Protein AF-A0A511JAV2-F1 (afdb_monomer_lite)

Organism: NCBI:txid266130

Foldseek 3Di:
DDPVVVVVVLVVVLVVQCVPPNDVSSVVSVVVVVVVVVVVCVVVCVPVCVVVVVVVPDD

pLDDT: mean 84.17, std 14.74, range [54.44, 97.0]

Secondary structure (DSSP, 8-state):
--HHHHHHHHHHHHHHHHHHHHHHHHHHHHHHHHHHHHHHHHHTTSS-THHHHHTT---

Sequence (59 aa):
MSSVATGLFAGILLALVAAVGGFSMFLLALVLGALGVLVALVLDGRLDLSGVVSGRRRG

Structure (mmCIF, N/CA/C/O backbone):
data_AF-A0A511JAV2-F1
#
_entry.id   AF-A0A511JAV2-F1
#
loop_
_atom_site.group_PDB
_atom_site.id
_atom_site.type_symbol
_atom_site.label_atom_id
_atom_site.label_alt_id
_atom_site.label_comp_id
_atom_site.label_asym_id
_atom_site.label_entity_id
_atom_site.label_seq_id
_atom_site.pdbx_PDB_ins_code
_atom_site.Cartn_x
_atom_site.Cartn_y
_atom_site.Cartn_z
_atom_site.occupancy
_atom_site.B_iso_or_equiv
_atom_site.auth_seq_id
_atom_site.auth_comp_id
_atom_site.auth_asym_id
_atom_site.auth_atom_id
_atom_site.pdbx_PDB_model_num
ATOM 1 N N . MET A 1 1 ? 4.247 -1.872 14.395 1.00 61.69 1 MET A N 1
ATOM 2 C CA . MET A 1 1 ? 5.362 -1.609 13.449 1.00 61.69 1 MET A CA 1
ATOM 3 C C . MET A 1 1 ? 5.393 -0.111 13.167 1.00 61.69 1 MET A C 1
ATOM 5 O O . MET A 1 1 ? 4.339 0.506 13.270 1.00 61.69 1 MET A O 1
ATOM 9 N N . SER A 1 2 ? 6.556 0.500 12.914 1.00 91.44 2 SER A N 1
ATOM 10 C CA . SER A 1 2 ? 6.629 1.948 12.651 1.00 91.44 2 SER A CA 1
ATOM 11 C C . SER A 1 2 ? 6.066 2.278 11.265 1.00 91.44 2 SER A C 1
ATOM 13 O O . SER A 1 2 ? 6.245 1.499 10.329 1.00 91.44 2 SER A O 1
ATOM 15 N N . SER A 1 3 ? 5.425 3.441 11.108 1.00 91.06 3 SER A N 1
ATOM 16 C CA . SER A 1 3 ? 4.873 3.882 9.814 1.00 91.06 3 SER A CA 1
ATOM 17 C C . SER A 1 3 ? 5.935 3.929 8.711 1.00 91.06 3 SER A C 1
ATOM 19 O O . SER A 1 3 ? 5.645 3.644 7.552 1.00 91.06 3 SER A O 1
ATOM 21 N N . VAL A 1 4 ? 7.185 4.215 9.089 1.00 94.62 4 VAL A N 1
ATOM 22 C CA . VAL A 1 4 ? 8.348 4.191 8.193 1.00 94.62 4 VAL A CA 1
ATOM 23 C C . VAL A 1 4 ? 8.611 2.782 7.654 1.00 94.62 4 VAL A C 1
ATOM 25 O O . VAL A 1 4 ? 8.780 2.618 6.449 1.00 94.62 4 VAL A O 1
ATOM 28 N N . ALA A 1 5 ? 8.602 1.755 8.512 1.00 95.31 5 ALA A N 1
ATOM 29 C CA . ALA A 1 5 ? 8.826 0.373 8.086 1.00 95.31 5 ALA A CA 1
ATOM 30 C C . ALA A 1 5 ? 7.711 -0.122 7.153 1.00 95.31 5 ALA A C 1
ATOM 32 O O . ALA A 1 5 ? 7.996 -0.776 6.152 1.00 95.31 5 ALA A O 1
ATOM 33 N N . THR A 1 6 ? 6.456 0.234 7.439 1.00 93.50 6 THR A N 1
ATOM 34 C CA . THR A 1 6 ? 5.315 -0.112 6.579 1.00 93.50 6 THR A CA 1
ATOM 35 C C . THR A 1 6 ? 5.430 0.551 5.206 1.00 93.50 6 THR A C 1
ATOM 37 O O . THR A 1 6 ? 5.238 -0.116 4.191 1.00 93.50 6 THR A O 1
ATOM 40 N N . GLY A 1 7 ? 5.789 1.840 5.158 1.00 92.69 7 GLY A N 1
ATOM 41 C CA . GLY A 1 7 ? 5.990 2.565 3.901 1.00 92.69 7 GLY A CA 1
ATOM 42 C C . GLY A 1 7 ? 7.139 1.994 3.068 1.00 92.69 7 GLY A C 1
ATOM 43 O O . GLY A 1 7 ? 6.983 1.789 1.865 1.00 92.69 7 GLY A O 1
ATOM 44 N N . LEU A 1 8 ? 8.262 1.663 3.713 1.00 96.62 8 LEU A N 1
ATOM 45 C CA . LEU A 1 8 ? 9.400 1.019 3.056 1.00 96.62 8 LEU A CA 1
ATOM 46 C C . LEU A 1 8 ? 9.010 -0.342 2.469 1.00 96.62 8 LEU A C 1
ATOM 48 O O . LEU A 1 8 ? 9.304 -0.624 1.310 1.00 96.62 8 LEU A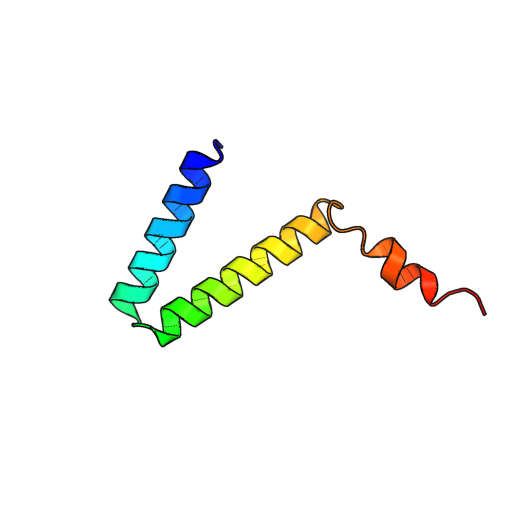 O 1
ATOM 52 N N . PHE A 1 9 ? 8.316 -1.168 3.253 1.00 96.50 9 PHE A N 1
ATOM 53 C CA . PHE A 1 9 ? 7.869 -2.485 2.814 1.00 96.50 9 PHE A CA 1
ATOM 54 C C . PHE A 1 9 ? 6.912 -2.390 1.619 1.00 96.50 9 PHE A C 1
ATOM 56 O O . PHE A 1 9 ? 7.121 -3.063 0.611 1.00 96.50 9 PHE A O 1
ATOM 63 N N . ALA A 1 10 ? 5.917 -1.499 1.683 1.00 94.38 10 ALA A N 1
ATOM 64 C CA . ALA A 1 10 ? 4.994 -1.263 0.576 1.00 94.38 10 ALA A CA 1
ATOM 65 C C . ALA A 1 10 ? 5.728 -0.799 -0.695 1.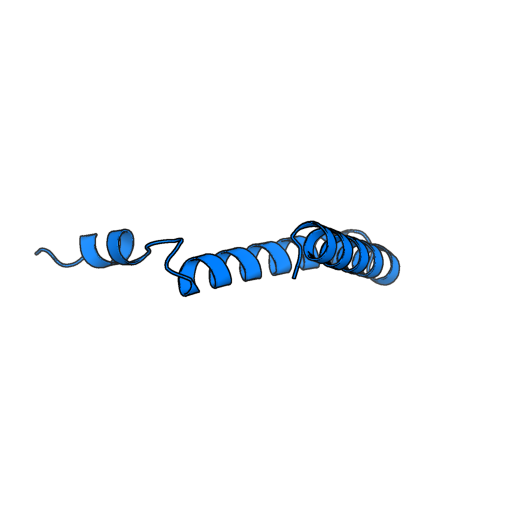00 94.38 10 ALA A C 1
ATOM 67 O O . ALA A 1 10 ? 5.480 -1.330 -1.776 1.00 94.38 10 ALA A O 1
ATOM 68 N N . GLY A 1 11 ? 6.670 0.143 -0.570 1.00 93.81 11 GLY A N 1
ATOM 69 C CA . GLY A 1 11 ? 7.449 0.654 -1.700 1.00 93.81 11 GLY A CA 1
ATOM 70 C C . GLY A 1 11 ? 8.307 -0.416 -2.377 1.00 93.81 11 GLY A C 1
ATOM 71 O O . GLY A 1 11 ? 8.292 -0.528 -3.602 1.00 93.81 11 GLY A O 1
ATOM 72 N N . ILE A 1 12 ? 9.006 -1.243 -1.591 1.00 97.00 12 ILE A N 1
ATOM 73 C CA . ILE A 1 12 ? 9.828 -2.343 -2.120 1.00 97.00 12 ILE A CA 1
ATOM 74 C C . ILE A 1 12 ? 8.957 -3.362 -2.865 1.00 97.00 12 ILE A C 1
ATOM 76 O O . ILE A 1 12 ? 9.324 -3.799 -3.955 1.00 97.00 12 ILE A O 1
ATOM 80 N N . LEU A 1 13 ? 7.787 -3.710 -2.320 1.00 95.75 13 LEU A N 1
ATOM 81 C CA . LEU A 1 13 ? 6.861 -4.627 -2.986 1.00 95.75 13 LEU A CA 1
ATOM 82 C C . LEU A 1 13 ? 6.344 -4.062 -4.313 1.00 95.75 13 LEU A C 1
ATOM 84 O O . LEU A 1 13 ? 6.360 -4.774 -5.315 1.00 95.75 13 LEU A O 1
ATOM 88 N N . LEU A 1 14 ? 5.933 -2.790 -4.354 1.00 93.94 14 LEU A N 1
ATOM 89 C CA . LEU A 1 14 ? 5.492 -2.169 -5.607 1.00 93.94 14 LEU A CA 1
ATOM 90 C C . LEU A 1 14 ? 6.621 -2.117 -6.645 1.00 93.94 14 LEU A C 1
ATOM 92 O O . LEU A 1 14 ? 6.377 -2.408 -7.816 1.00 93.94 14 LEU A O 1
ATOM 96 N N . ALA A 1 15 ? 7.848 -1.792 -6.228 1.00 94.75 15 ALA A N 1
ATOM 97 C CA . ALA A 1 15 ? 9.009 -1.791 -7.114 1.00 94.75 15 ALA A CA 1
ATOM 98 C C . ALA A 1 15 ? 9.284 -3.189 -7.695 1.00 94.75 15 ALA A C 1
ATOM 100 O O . ALA A 1 15 ? 9.548 -3.315 -8.889 1.00 94.75 15 ALA A O 1
ATOM 101 N N . LEU A 1 16 ? 9.160 -4.245 -6.883 1.00 96.44 16 LEU A N 1
ATOM 102 C CA . LEU A 1 16 ? 9.327 -5.626 -7.336 1.00 96.44 16 LEU A CA 1
ATOM 103 C C . LEU A 1 16 ? 8.260 -6.021 -8.364 1.00 96.44 16 LEU A C 1
ATOM 105 O O . LEU A 1 16 ? 8.582 -6.603 -9.399 1.00 96.44 16 LEU A O 1
ATOM 109 N N . VAL A 1 17 ? 6.996 -5.674 -8.110 1.00 95.94 17 VAL A N 1
ATOM 110 C CA . VAL A 1 17 ? 5.907 -5.945 -9.056 1.00 95.94 17 VAL A CA 1
ATOM 111 C C . VAL A 1 17 ? 6.145 -5.218 -10.381 1.00 95.94 17 VAL A C 1
ATOM 113 O O . VAL A 1 17 ? 5.980 -5.820 -11.443 1.00 95.94 17 VAL A O 1
ATOM 116 N N . ALA A 1 18 ? 6.577 -3.955 -10.328 1.00 93.12 18 ALA A N 1
ATOM 117 C CA . ALA A 1 18 ? 6.924 -3.183 -11.517 1.00 93.12 18 ALA A CA 1
ATOM 118 C C . ALA A 1 18 ? 8.088 -3.812 -12.298 1.00 93.12 18 ALA A C 1
ATOM 120 O O . ALA A 1 18 ? 8.045 -3.857 -13.525 1.00 93.12 18 ALA A O 1
ATOM 121 N N . ALA A 1 19 ? 9.108 -4.319 -11.601 1.00 94.56 19 ALA A N 1
ATOM 122 C CA . ALA A 1 19 ? 10.278 -4.930 -12.224 1.00 94.56 19 ALA A CA 1
ATOM 123 C C . ALA A 1 19 ? 9.959 -6.264 -12.920 1.00 94.56 19 ALA A C 1
ATOM 125 O O . ALA A 1 19 ? 10.483 -6.527 -13.998 1.00 94.56 19 ALA A O 1
ATOM 126 N N . VAL A 1 20 ? 9.101 -7.101 -12.324 1.00 94.94 20 VAL A N 1
ATOM 127 C CA . VAL A 1 20 ? 8.776 -8.438 -12.858 1.00 94.94 20 VAL A CA 1
ATOM 128 C C . VAL A 1 20 ? 7.654 -8.389 -13.895 1.00 94.94 20 VAL A C 1
ATOM 130 O O . VAL A 1 20 ? 7.716 -9.076 -14.910 1.00 94.94 20 VAL A O 1
ATOM 133 N N . GLY A 1 21 ? 6.609 -7.601 -13.639 1.00 88.69 21 GLY A N 1
ATOM 134 C CA . GLY A 1 21 ? 5.386 -7.584 -14.444 1.00 88.69 21 GLY A CA 1
ATOM 135 C C . GLY A 1 21 ? 5.181 -6.319 -15.278 1.00 88.69 21 GLY A C 1
ATOM 136 O O . GLY A 1 21 ? 4.169 -6.202 -15.972 1.00 88.69 21 GLY A O 1
ATOM 137 N N . GLY A 1 22 ? 6.098 -5.354 -15.199 1.00 92.38 22 GLY A N 1
ATOM 138 C CA . GLY A 1 22 ? 5.979 -4.069 -15.878 1.00 92.38 22 GLY A CA 1
ATOM 139 C C . GLY A 1 22 ? 4.895 -3.161 -15.288 1.00 92.38 22 GLY A C 1
ATOM 140 O O . GLY A 1 22 ? 4.359 -3.372 -14.197 1.00 92.38 22 GLY A O 1
ATOM 141 N N . PHE A 1 23 ? 4.555 -2.114 -16.041 1.00 90.44 23 PHE A N 1
ATOM 142 C CA . PHE A 1 23 ? 3.673 -1.040 -15.577 1.00 90.44 23 PHE A CA 1
ATOM 143 C C . PHE A 1 23 ? 2.230 -1.493 -15.296 1.00 90.44 23 PHE A C 1
ATOM 145 O O . PHE A 1 23 ? 1.630 -1.062 -14.311 1.00 90.44 23 PHE A O 1
ATOM 152 N N . SER A 1 24 ? 1.673 -2.393 -16.112 1.00 93.50 24 SER A N 1
ATOM 153 C CA . SER A 1 24 ? 0.303 -2.891 -15.915 1.00 93.50 24 SER A CA 1
ATOM 154 C C . SER A 1 24 ? 0.151 -3.673 -14.609 1.00 93.50 24 SER A C 1
ATOM 156 O O . SER A 1 24 ? -0.828 -3.478 -13.891 1.00 93.50 24 SER A O 1
ATOM 158 N N . MET A 1 25 ? 1.131 -4.511 -14.258 1.00 91.06 25 MET A N 1
ATOM 159 C CA . MET A 1 25 ? 1.110 -5.256 -12.994 1.00 91.06 25 MET A CA 1
ATOM 160 C C . MET A 1 25 ? 1.368 -4.343 -11.795 1.00 91.06 25 MET A C 1
ATOM 162 O O . MET A 1 25 ? 0.748 -4.528 -10.751 1.00 91.06 25 MET A O 1
ATOM 166 N N . PHE A 1 26 ? 2.217 -3.321 -11.945 1.00 92.94 26 PHE A N 1
ATOM 167 C CA . PHE A 1 26 ? 2.392 -2.282 -10.927 1.00 92.94 26 PHE A CA 1
ATOM 168 C C . PHE A 1 26 ? 1.072 -1.569 -10.611 1.00 92.94 26 PHE A C 1
ATOM 170 O O . PHE A 1 26 ? 0.699 -1.459 -9.445 1.00 92.94 26 PHE A O 1
ATOM 177 N N . LEU A 1 27 ? 0.338 -1.136 -11.643 1.00 95.69 27 LEU A N 1
ATOM 178 C CA . LEU A 1 27 ? -0.984 -0.523 -11.489 1.00 95.69 27 LEU A CA 1
ATOM 179 C C . LEU A 1 27 ? -1.964 -1.469 -10.794 1.00 95.69 27 LEU A C 1
ATOM 181 O O . LEU A 1 27 ? -2.661 -1.055 -9.870 1.00 95.69 27 LEU A O 1
ATOM 185 N N . LEU A 1 28 ? -1.990 -2.743 -11.196 1.00 94.88 28 LEU A N 1
ATOM 186 C CA . LEU A 1 28 ? -2.827 -3.753 -10.554 1.00 94.88 28 LEU A CA 1
ATOM 187 C C . LEU A 1 28 ? -2.489 -3.899 -9.061 1.00 94.88 28 LEU A C 1
ATOM 189 O O . LEU A 1 28 ? -3.393 -3.887 -8.228 1.00 94.88 28 LEU A O 1
ATOM 193 N N . ALA A 1 29 ? -1.204 -3.987 -8.707 1.00 95.06 29 ALA A N 1
ATOM 194 C CA . ALA A 1 29 ? -0.764 -4.073 -7.315 1.00 95.06 29 ALA A CA 1
ATOM 195 C C . ALA A 1 29 ? -1.087 -2.807 -6.514 1.00 95.06 29 ALA A C 1
ATOM 197 O O . ALA A 1 29 ? -1.494 -2.913 -5.359 1.00 95.06 29 ALA A O 1
ATOM 198 N N . LEU A 1 30 ? -0.966 -1.623 -7.118 1.00 95.25 30 LEU A N 1
ATOM 199 C CA . LEU A 1 30 ? -1.360 -0.362 -6.491 1.00 95.25 30 LEU A CA 1
ATOM 200 C C . LEU A 1 30 ? -2.863 -0.348 -6.175 1.00 95.25 30 LEU A C 1
ATOM 202 O O . LEU A 1 30 ? -3.252 0.003 -5.062 1.00 95.25 30 LEU A O 1
ATOM 206 N N . VAL A 1 31 ? -3.704 -0.775 -7.124 1.00 96.69 31 VAL A N 1
ATOM 207 C CA . VAL A 1 31 ? -5.163 -0.859 -6.939 1.00 96.69 31 VAL A CA 1
ATOM 208 C C . VAL A 1 31 ? -5.522 -1.882 -5.861 1.00 96.69 31 VAL A C 1
ATOM 210 O O . VAL A 1 31 ? -6.314 -1.578 -4.971 1.00 96.69 31 VAL A O 1
ATOM 213 N N . LEU A 1 32 ? -4.917 -3.071 -5.893 1.00 95.25 32 LEU A N 1
ATOM 214 C CA . LEU A 1 32 ? -5.128 -4.106 -4.876 1.00 95.25 32 LEU A CA 1
ATOM 215 C C . LEU A 1 32 ? -4.674 -3.644 -3.486 1.00 95.25 32 LEU A C 1
ATOM 217 O O . LEU A 1 32 ? -5.386 -3.858 -2.507 1.00 95.25 32 LEU A O 1
ATOM 221 N N . GLY A 1 33 ? -3.525 -2.971 -3.395 1.00 94.25 33 GLY A N 1
ATOM 222 C CA . GLY A 1 33 ? -3.025 -2.388 -2.151 1.00 94.25 33 GLY A CA 1
ATOM 223 C C . GLY A 1 33 ? -3.973 -1.329 -1.591 1.00 94.25 33 GLY A C 1
ATOM 224 O O . GLY A 1 33 ? -4.312 -1.371 -0.409 1.00 94.25 33 GLY A O 1
ATOM 225 N N . ALA A 1 34 ? -4.471 -0.427 -2.442 1.00 94.44 34 ALA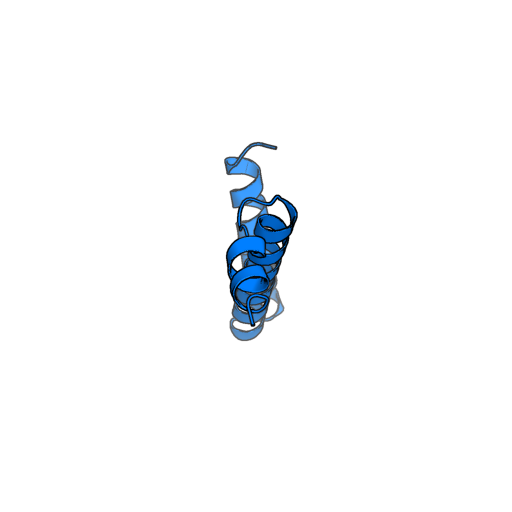 A N 1
ATOM 226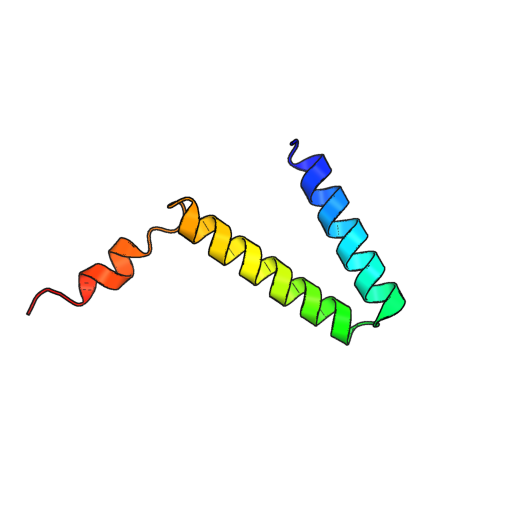 C CA . ALA A 1 34 ? -5.460 0.576 -2.052 1.00 94.44 34 ALA A CA 1
ATOM 227 C C . ALA A 1 34 ? -6.776 -0.065 -1.577 1.00 94.44 34 ALA A C 1
ATOM 229 O O . ALA A 1 34 ? -7.313 0.337 -0.546 1.00 94.44 34 ALA A O 1
ATOM 230 N N . LEU A 1 35 ? -7.266 -1.098 -2.272 1.00 94.81 35 LEU A N 1
ATOM 231 C CA . LEU A 1 35 ? -8.445 -1.867 -1.857 1.00 94.81 35 LEU A CA 1
ATOM 232 C C . LEU A 1 35 ? -8.237 -2.535 -0.494 1.00 94.81 35 LEU A C 1
ATOM 234 O O . LEU A 1 35 ? -9.113 -2.453 0.361 1.00 94.81 35 LEU A O 1
ATOM 238 N N . GLY A 1 36 ? -7.073 -3.144 -0.262 1.00 90.88 36 GLY A N 1
ATOM 239 C CA . GLY A 1 36 ? -6.731 -3.737 1.030 1.00 90.88 36 GLY A CA 1
ATOM 240 C C . GLY A 1 36 ? -6.747 -2.714 2.167 1.00 90.88 36 GLY A C 1
ATOM 241 O O . GLY A 1 36 ? -7.299 -2.990 3.229 1.00 90.88 36 GLY A O 1
ATOM 242 N N . VAL A 1 37 ? -6.217 -1.508 1.930 1.00 90.38 37 VAL A N 1
ATOM 243 C CA . VAL A 1 37 ? -6.265 -0.402 2.903 1.00 90.38 37 VAL A CA 1
ATOM 244 C C . VAL A 1 37 ? -7.702 0.037 3.169 1.00 90.38 37 VAL A C 1
ATOM 246 O O . VAL A 1 37 ? -8.075 0.212 4.325 1.00 90.38 37 VAL A O 1
ATOM 249 N N . LEU A 1 38 ? -8.526 0.178 2.129 1.00 87.50 38 LEU A N 1
ATOM 250 C CA . LEU A 1 38 ? -9.938 0.530 2.289 1.00 87.50 38 LEU A CA 1
ATOM 251 C C . LEU A 1 38 ? -10.686 -0.512 3.127 1.00 87.50 38 LEU A C 1
ATOM 253 O O . LEU A 1 38 ? -11.401 -0.143 4.055 1.00 87.50 38 LEU A O 1
ATOM 257 N N . VAL A 1 39 ? -10.485 -1.804 2.852 1.00 89.44 39 VAL A N 1
ATOM 258 C CA . VAL A 1 39 ? -11.091 -2.892 3.636 1.00 89.44 39 VAL A CA 1
ATOM 259 C C . VAL A 1 39 ? -10.593 -2.866 5.081 1.00 89.44 39 VAL A C 1
ATOM 261 O O . VAL A 1 39 ? -11.404 -2.961 5.997 1.00 89.44 39 VAL A O 1
ATOM 264 N N . ALA A 1 40 ? -9.291 -2.679 5.309 1.00 87.81 40 ALA A N 1
ATOM 265 C CA . ALA A 1 40 ? -8.730 -2.583 6.655 1.00 87.81 40 ALA A CA 1
ATOM 266 C C . ALA A 1 40 ? -9.313 -1.397 7.440 1.00 87.81 40 ALA A C 1
ATOM 268 O O . ALA A 1 40 ? -9.708 -1.562 8.587 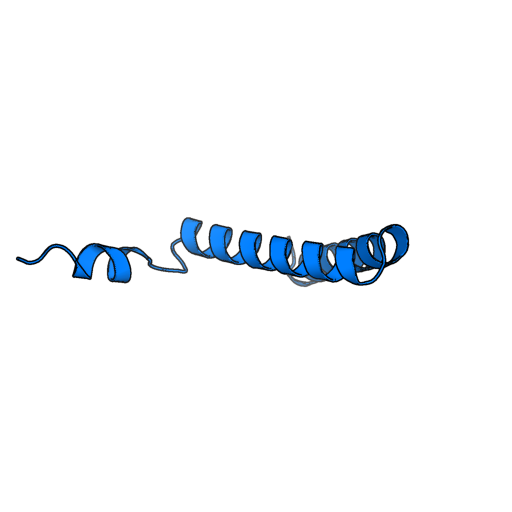1.00 87.81 40 ALA A O 1
ATOM 269 N N . LEU A 1 41 ? -9.452 -0.227 6.810 1.00 87.31 41 LEU A N 1
ATOM 270 C CA . LEU A 1 41 ? -10.057 0.958 7.429 1.00 87.31 41 LEU A CA 1
ATOM 271 C C . LEU A 1 41 ? -11.535 0.752 7.784 1.00 87.31 41 LEU A C 1
ATOM 273 O O . LEU A 1 41 ? -12.002 1.270 8.800 1.00 87.31 41 LEU A O 1
ATOM 277 N N . VAL A 1 42 ? -12.269 0.016 6.947 1.00 84.00 42 VAL A N 1
ATOM 278 C CA . VAL A 1 42 ? -13.662 -0.369 7.210 1.00 84.00 42 VAL A CA 1
ATOM 279 C C . VAL A 1 42 ? -13.743 -1.328 8.398 1.00 84.00 42 VAL A C 1
ATOM 281 O O . VAL A 1 42 ? -14.566 -1.126 9.287 1.00 84.00 42 VAL A O 1
ATOM 284 N N . LEU A 1 43 ? -12.883 -2.348 8.438 1.00 84.25 43 LEU A N 1
ATOM 285 C CA . LEU A 1 43 ? -12.849 -3.334 9.524 1.00 84.25 43 LEU A CA 1
ATOM 286 C C . LEU A 1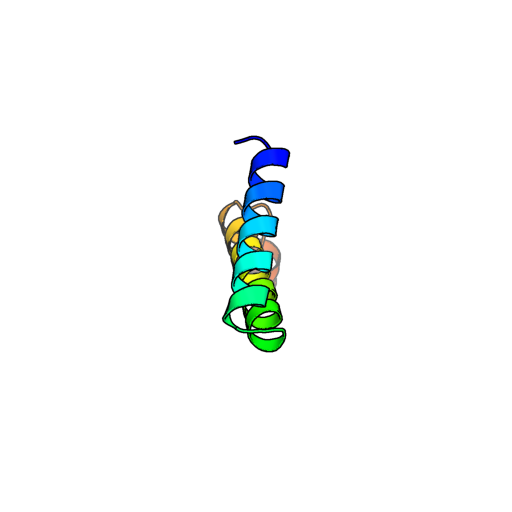 43 ? -12.400 -2.725 10.856 1.00 84.25 43 LEU A C 1
ATOM 288 O O . LEU A 1 43 ? -12.963 -3.059 11.894 1.00 84.25 43 LEU A O 1
ATOM 292 N N . ASP A 1 44 ? -11.455 -1.785 10.824 1.00 85.19 44 ASP A N 1
ATOM 293 C CA . ASP A 1 44 ? -11.013 -1.023 11.997 1.00 85.19 44 ASP A CA 1
ATOM 294 C C . ASP A 1 44 ? -12.097 -0.061 12.527 1.00 85.19 44 ASP A C 1
ATOM 296 O O . ASP A 1 44 ? -11.870 0.649 13.509 1.00 85.19 44 ASP A O 1
ATOM 300 N N . GLY A 1 45 ? -13.263 0.031 11.868 1.00 77.44 45 GLY A N 1
ATOM 301 C CA . GLY A 1 45 ? -14.339 0.960 12.228 1.00 77.44 45 GLY A CA 1
ATOM 302 C C . GLY A 1 45 ? -13.950 2.433 12.063 1.00 77.44 45 GLY A C 1
ATOM 303 O O . GLY A 1 45 ? -14.672 3.324 12.506 1.00 77.44 45 GLY A O 1
ATOM 304 N N . ARG A 1 46 ? -12.798 2.708 11.433 1.00 72.88 46 ARG A N 1
ATOM 305 C CA . ARG A 1 46 ? -12.333 4.060 11.091 1.00 72.88 46 ARG A CA 1
ATOM 306 C C . ARG A 1 46 ? -13.125 4.630 9.922 1.00 72.88 46 ARG A C 1
ATOM 308 O O . ARG A 1 46 ? -13.349 5.836 9.873 1.00 72.88 46 ARG A O 1
ATOM 315 N N . LEU A 1 47 ? -13.563 3.765 9.010 1.00 66.94 47 LEU A N 1
ATOM 316 C CA . LEU A 1 47 ? -14.644 4.050 8.079 1.00 66.94 47 LEU A CA 1
ATOM 317 C C . LEU A 1 47 ? -15.950 3.517 8.675 1.00 66.94 47 LEU A C 1
ATOM 319 O O . LEU A 1 47 ? -16.236 2.323 8.598 1.00 66.94 47 LEU A O 1
ATOM 323 N N . ASP A 1 48 ? -16.757 4.406 9.254 1.00 65.88 48 ASP A N 1
ATOM 324 C CA . ASP A 1 48 ? -18.086 4.040 9.736 1.00 65.88 48 ASP A CA 1
ATOM 325 C C . ASP A 1 48 ? -19.060 3.875 8.556 1.00 65.88 48 ASP A C 1
ATOM 327 O O . ASP A 1 48 ? -19.767 4.798 8.146 1.00 65.88 48 ASP A O 1
ATOM 331 N N . LEU A 1 49 ? -19.094 2.671 7.981 1.00 60.00 49 LEU A N 1
ATOM 332 C CA . LEU A 1 49 ? -20.091 2.302 6.973 1.00 60.00 49 LEU A CA 1
ATOM 333 C C . LEU A 1 49 ? -21.502 2.169 7.572 1.00 60.00 49 LEU A C 1
ATOM 335 O O . LEU A 1 49 ? -22.484 2.148 6.825 1.00 60.00 49 LEU A O 1
ATOM 339 N N . SER A 1 50 ? -21.633 2.112 8.902 1.00 60.12 50 SER A N 1
ATOM 340 C CA . SER A 1 50 ? -22.919 1.975 9.597 1.00 60.12 50 SER A CA 1
ATOM 341 C C . SER A 1 50 ? -23.814 3.192 9.355 1.00 60.12 50 SER A C 1
ATOM 343 O O . SER A 1 50 ? -25.029 3.043 9.220 1.00 60.12 50 SER A O 1
ATOM 345 N N . GLY A 1 51 ? -23.234 4.388 9.207 1.00 58.38 51 GLY A N 1
ATOM 346 C CA . GLY A 1 51 ? -23.963 5.598 8.811 1.00 58.38 51 GLY A CA 1
ATOM 347 C C . GLY A 1 51 ? -24.524 5.539 7.382 1.00 58.38 51 GLY A C 1
ATOM 348 O O . GLY A 1 51 ? -25.626 6.019 7.128 1.00 58.38 51 GLY A O 1
ATOM 349 N N . VAL A 1 52 ? -23.819 4.880 6.457 1.00 58.47 52 VAL A N 1
ATOM 350 C CA . VAL A 1 52 ? -24.235 4.738 5.047 1.00 58.47 52 VAL A CA 1
ATOM 351 C C . VAL A 1 52 ? -25.268 3.615 4.867 1.00 58.47 52 VAL A C 1
ATOM 353 O O . VAL A 1 52 ? -26.172 3.733 4.041 1.00 58.47 52 VAL A O 1
ATOM 356 N N . VAL A 1 53 ? -25.192 2.544 5.666 1.00 58.12 53 VAL A N 1
ATOM 357 C CA . VAL A 1 53 ? -26.138 1.412 5.612 1.00 58.12 53 VAL A CA 1
ATOM 358 C C . VAL A 1 53 ? -27.418 1.673 6.427 1.00 58.12 53 VAL A C 1
ATOM 360 O O . VAL A 1 53 ? -28.506 1.283 5.997 1.00 58.12 53 VAL A O 1
ATOM 363 N N . SER A 1 54 ? -27.342 2.372 7.568 1.00 57.75 54 SER A N 1
ATOM 364 C CA . SER A 1 54 ? -28.511 2.640 8.432 1.00 57.75 54 SER A CA 1
ATOM 365 C C . SER A 1 54 ? -29.462 3.721 7.900 1.00 57.75 54 SER A C 1
ATOM 367 O O . SER A 1 54 ? -30.649 3.700 8.232 1.00 57.75 54 SER A O 1
ATOM 369 N N . GLY A 1 55 ? -29.002 4.598 6.999 1.00 54.44 55 GLY A N 1
ATOM 370 C CA . GLY A 1 55 ? -29.849 5.584 6.316 1.00 54.44 55 GLY A CA 1
ATOM 371 C C . GLY A 1 55 ? -30.937 4.978 5.415 1.00 54.44 55 GLY A C 1
ATOM 372 O O . GLY A 1 55 ? -31.865 5.679 5.026 1.00 54.44 55 GLY A O 1
ATOM 373 N N . ARG A 1 56 ? -30.873 3.671 5.107 1.00 58.31 56 ARG A N 1
ATOM 374 C CA . ARG A 1 56 ? -31.860 2.965 4.267 1.00 58.31 56 ARG A CA 1
ATOM 375 C C . ARG A 1 56 ? -32.984 2.277 5.061 1.00 58.31 56 ARG A C 1
ATOM 377 O O . ARG A 1 56 ? -33.855 1.661 4.459 1.00 58.31 56 ARG A O 1
ATOM 384 N N . ARG A 1 57 ? -32.998 2.357 6.398 1.00 55.00 57 ARG A N 1
ATOM 385 C CA . ARG A 1 57 ? -33.975 1.633 7.240 1.00 55.00 57 ARG A CA 1
ATOM 386 C C . ARG A 1 57 ? -34.803 2.552 8.143 1.00 55.00 57 ARG A C 1
ATOM 388 O O . ARG A 1 57 ? -34.967 2.282 9.330 1.00 55.00 57 ARG A O 1
ATOM 395 N N . ARG A 1 58 ? -35.324 3.640 7.575 1.00 56.81 58 ARG A N 1
ATOM 396 C CA . ARG A 1 58 ? -36.462 4.386 8.134 1.00 56.81 58 ARG A CA 1
ATOM 397 C C . ARG A 1 58 ? -37.486 4.630 7.026 1.00 56.81 58 ARG A C 1
ATOM 399 O O . ARG A 1 58 ? -37.404 5.621 6.310 1.00 56.81 58 ARG A O 1
ATOM 406 N N . GLY A 1 59 ? -38.388 3.667 6.889 1.00 55.38 59 GLY A N 1
ATOM 407 C CA . GLY A 1 59 ? -39.644 3.702 6.149 1.00 55.38 59 GLY A CA 1
ATOM 408 C C . GLY A 1 59 ? -40.602 2.790 6.891 1.00 55.38 59 GLY A C 1
ATOM 409 O O . GLY A 1 59 ? -40.151 1.666 7.215 1.00 55.38 59 GLY A O 1
#

Radius of gyration: 16.45 Å; chains: 1; bounding box: 50×14×29 Å